Protein AF-A0A0U5IE87-F1 (afdb_monomer_lite)

Secondary structure (DSSP, 8-state):
-----------------------EEEEE-TTSHHHHHHHHHHHHH-TT--EEEEETTS--S--PPTT----PPP------------

Structure (mmCIF, N/CA/C/O backbone):
data_AF-A0A0U5IE87-F1
#
_entry.id   AF-A0A0U5IE87-F1
#
loop_
_atom_site.group_PDB
_atom_site.id
_atom_site.type_symbol
_atom_site.label_atom_id
_atom_site.label_alt_id
_atom_site.label_comp_id
_atom_site.label_asym_id
_atom_site.label_entity_id
_atom_site.label_seq_id
_atom_site.pdbx_PDB_ins_code
_atom_site.Cartn_x
_atom_site.Cartn_y
_atom_site.Cartn_z
_atom_site.occupancy
_atom_site.B_iso_or_equiv
_atom_site.auth_seq_id
_atom_site.auth_comp_id
_atom_site.auth_asym_id
_atom_site.auth_atom_id
_atom_site.pdbx_PDB_model_num
ATOM 1 N N . MET A 1 1 ? -36.184 33.936 48.323 1.00 39.88 1 MET A N 1
ATOM 2 C CA . MET A 1 1 ? -36.607 34.171 46.927 1.00 39.88 1 MET A CA 1
ATOM 3 C C . MET A 1 1 ? -35.934 33.104 46.065 1.00 39.88 1 MET A C 1
ATOM 5 O O . MET A 1 1 ? -34.723 33.137 45.922 1.00 39.88 1 MET A O 1
ATOM 9 N N . ARG A 1 2 ? -36.669 32.065 45.647 1.00 60.25 2 ARG A N 1
ATOM 10 C CA . ARG A 1 2 ? -36.175 30.954 44.808 1.00 60.25 2 ARG A CA 1
ATOM 11 C C . ARG A 1 2 ? -36.954 30.999 43.508 1.00 60.25 2 ARG A C 1
ATOM 13 O O . ARG A 1 2 ? -38.148 30.744 43.584 1.00 60.25 2 ARG A O 1
ATOM 20 N N . ILE A 1 3 ? -36.316 31.274 42.371 1.00 53.72 3 ILE A N 1
ATOM 21 C CA . ILE A 1 3 ? -36.947 31.047 41.066 1.00 53.72 3 ILE A CA 1
ATOM 22 C C . ILE A 1 3 ? -35.891 30.595 40.034 1.00 53.72 3 ILE A C 1
ATOM 24 O O . ILE A 1 3 ? -35.062 31.372 39.582 1.00 53.72 3 ILE A O 1
ATOM 28 N N . HIS A 1 4 ? -35.938 29.283 39.788 1.00 49.53 4 HIS A N 1
ATOM 29 C CA . HIS A 1 4 ? -35.640 28.483 38.589 1.00 49.53 4 HIS A CA 1
ATOM 30 C C . HIS A 1 4 ? -34.382 28.759 37.743 1.00 49.53 4 HIS A C 1
ATOM 32 O O . HIS A 1 4 ? -34.370 29.604 36.854 1.00 49.53 4 HIS A O 1
ATOM 38 N N . THR A 1 5 ? -33.371 27.896 37.905 1.00 60.06 5 THR A N 1
ATOM 39 C CA . THR A 1 5 ? -32.444 27.562 36.819 1.00 60.06 5 THR A CA 1
ATOM 40 C C . THR A 1 5 ? -33.164 26.635 35.838 1.00 60.06 5 THR A C 1
ATOM 42 O O . THR A 1 5 ? -33.633 25.557 36.210 1.00 60.06 5 THR A O 1
ATOM 45 N N . SER A 1 6 ? -33.302 27.077 34.589 1.00 51.06 6 SER A N 1
ATOM 46 C CA . SER A 1 6 ? -33.891 26.300 33.500 1.00 51.06 6 SER A CA 1
ATOM 47 C C . SER A 1 6 ? -33.172 24.962 33.354 1.00 51.06 6 SER A C 1
ATOM 49 O O . SER A 1 6 ? -32.018 24.888 32.935 1.00 51.06 6 SER A O 1
ATOM 51 N N . ARG A 1 7 ? -33.871 23.889 33.720 1.00 56.03 7 ARG A N 1
ATOM 52 C CA . ARG A 1 7 ? -33.472 22.514 33.445 1.00 56.03 7 ARG A CA 1
ATOM 53 C C . ARG A 1 7 ? -33.796 22.256 31.976 1.00 56.03 7 ARG A C 1
ATOM 55 O O . ARG A 1 7 ? -34.945 21.980 31.655 1.00 56.03 7 ARG A O 1
ATOM 62 N N . HIS A 1 8 ? -32.813 22.409 31.095 1.00 53.97 8 HIS A N 1
ATOM 63 C CA . HIS A 1 8 ? -32.932 21.943 29.715 1.00 53.97 8 HIS A CA 1
ATOM 64 C C . HIS A 1 8 ? -32.769 20.413 29.710 1.00 53.97 8 HIS A C 1
ATOM 66 O O . HIS A 1 8 ? -31.719 19.930 30.145 1.00 53.97 8 HIS A O 1
ATOM 72 N N . PRO A 1 9 ? -33.774 19.629 29.284 1.00 59.91 9 PRO A N 1
ATOM 73 C CA . PRO A 1 9 ? -33.614 18.206 29.059 1.00 59.91 9 PRO A CA 1
ATOM 74 C C . PRO A 1 9 ? -33.223 18.015 27.593 1.00 59.91 9 PRO A C 1
ATOM 76 O O . PRO A 1 9 ? -34.075 17.786 26.743 1.00 59.91 9 PRO A O 1
ATOM 79 N N . GLU A 1 10 ? -31.937 18.139 27.277 1.00 51.72 10 GLU A N 1
ATOM 80 C CA . GLU A 1 10 ? -31.455 17.801 25.935 1.00 51.72 10 GLU A CA 1
ATOM 81 C C . GLU A 1 10 ? -31.180 16.297 25.862 1.00 51.72 10 GLU A C 1
ATOM 83 O O . GLU A 1 10 ? -30.040 15.839 25.914 1.00 51.72 10 GLU A O 1
ATOM 88 N N . ASP A 1 11 ? -32.260 15.523 25.761 1.00 55.44 11 ASP A N 1
ATOM 89 C CA . ASP A 1 11 ? -32.214 14.193 25.161 1.00 55.44 11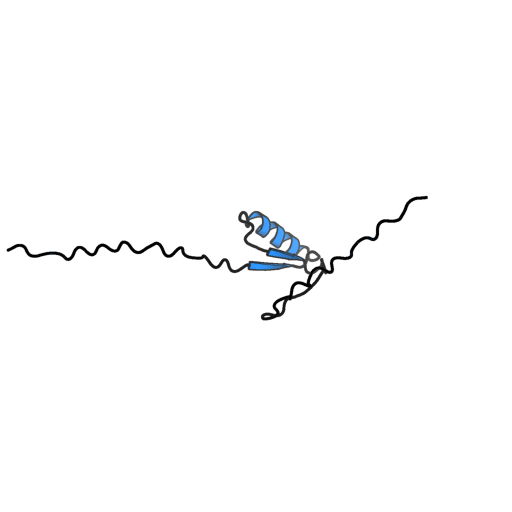 ASP A CA 1
ATOM 90 C C . ASP A 1 11 ? -32.215 14.385 23.637 1.00 55.44 11 ASP A C 1
ATOM 92 O O . ASP A 1 11 ? -33.257 14.426 22.980 1.00 55.44 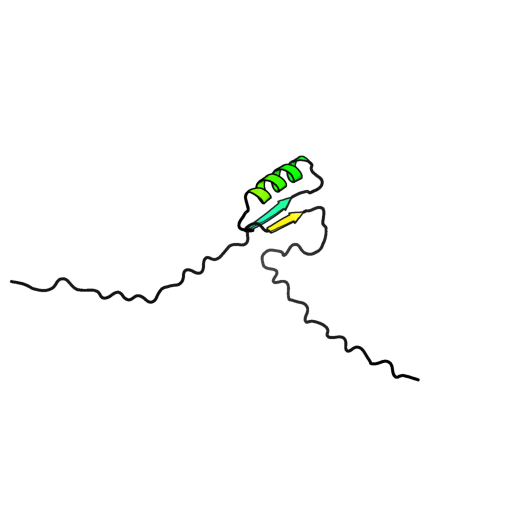11 ASP A O 1
ATOM 96 N N . HIS A 1 12 ? -31.033 14.648 23.076 1.00 57.38 12 HIS A N 1
ATOM 97 C CA . HIS A 1 12 ? -30.854 14.710 21.631 1.00 57.38 12 HIS A CA 1
ATOM 98 C C . HIS A 1 12 ? -30.549 13.305 21.100 1.00 57.38 12 HIS A C 1
ATOM 100 O O . HIS A 1 12 ? -29.497 12.744 21.429 1.00 57.38 12 HIS A O 1
ATOM 106 N N . PRO A 1 13 ? -31.427 12.725 20.258 1.00 59.34 13 PRO A N 1
ATOM 107 C CA . PRO A 1 13 ? -31.238 11.383 19.738 1.00 59.34 13 PRO A CA 1
ATOM 108 C C . PRO A 1 13 ? -29.946 11.341 18.925 1.00 59.34 13 PRO A C 1
ATOM 110 O O . PRO A 1 13 ? -29.749 12.100 17.970 1.00 59.34 13 PRO A O 1
ATOM 113 N N . GLY A 1 14 ? -29.052 10.456 19.368 1.00 58.69 14 GLY A N 1
ATOM 114 C CA . GLY A 1 14 ? -27.678 10.326 18.914 1.00 58.69 14 GLY A CA 1
ATOM 115 C C . GLY A 1 14 ? -27.532 10.404 17.401 1.00 58.69 14 GLY A C 1
ATOM 116 O O . GLY A 1 14 ? -27.850 9.469 16.666 1.00 58.69 14 GLY A O 1
ATOM 117 N N . HIS A 1 15 ? -26.955 11.509 16.939 1.00 64.38 15 HIS A N 1
ATOM 118 C CA . HIS A 1 15 ? -26.432 11.630 15.588 1.00 64.38 15 HIS A CA 1
ATOM 119 C C . HIS A 1 15 ? -25.230 10.686 15.506 1.00 64.38 15 HIS A C 1
ATOM 121 O O . HIS A 1 15 ? -24.109 11.017 15.904 1.00 64.38 15 HIS A O 1
ATOM 127 N N . ARG A 1 16 ? -25.475 9.456 15.045 1.00 68.44 16 ARG A N 1
ATOM 128 C CA . ARG A 1 16 ? -24.426 8.480 14.760 1.00 68.44 16 ARG A CA 1
ATOM 129 C C . ARG A 1 16 ? -23.516 9.127 13.721 1.00 68.44 16 ARG A C 1
ATOM 131 O O . ARG A 1 16 ? -23.902 9.271 12.566 1.00 68.44 16 ARG A O 1
ATOM 138 N N . ARG A 1 17 ? -22.325 9.582 14.124 1.00 65.69 17 ARG A N 1
ATOM 139 C CA . ARG A 1 17 ? -21.350 10.119 13.172 1.00 65.69 17 ARG A CA 1
ATOM 140 C C . ARG A 1 17 ? -21.009 8.999 12.200 1.00 65.69 17 ARG A C 1
ATOM 142 O O . ARG A 1 17 ? -20.287 8.066 12.545 1.00 65.69 17 ARG A O 1
ATOM 149 N N . HIS A 1 18 ? -21.542 9.084 10.989 1.00 65.12 18 HIS A N 1
ATOM 150 C CA . HIS A 1 18 ? -21.056 8.301 9.872 1.00 65.12 18 HIS A CA 1
ATOM 151 C C . HIS A 1 18 ? -19.633 8.801 9.631 1.00 65.12 18 HIS A C 1
ATOM 153 O O . HIS A 1 18 ? -19.428 9.879 9.076 1.00 65.12 18 HIS A O 1
ATOM 159 N N . LYS A 1 19 ? -18.635 8.075 10.143 1.00 67.31 19 LYS A N 1
ATOM 160 C CA . LYS A 1 19 ? -17.245 8.309 9.767 1.00 67.31 19 LYS A CA 1
ATOM 161 C C . LYS A 1 19 ? -17.185 7.951 8.292 1.00 67.31 19 LYS A C 1
ATOM 163 O O . LYS A 1 19 ? -17.106 6.772 7.966 1.00 67.31 19 LYS A O 1
ATOM 168 N N . THR A 1 20 ? -17.303 8.943 7.412 1.00 61.97 20 THR A N 1
ATOM 169 C CA . THR A 1 20 ? -16.967 8.775 6.001 1.00 61.97 20 THR A CA 1
ATOM 170 C C . THR A 1 20 ? -15.519 8.314 5.985 1.00 61.97 20 THR A C 1
ATOM 172 O O . THR A 1 20 ? -14.594 9.100 6.183 1.00 61.97 20 THR A O 1
ATOM 175 N N . MET A 1 21 ? -15.320 7.002 5.895 1.00 67.00 21 MET A N 1
ATOM 176 C CA . MET A 1 21 ? -14.002 6.418 5.753 1.00 67.00 21 MET A CA 1
ATOM 177 C C . MET A 1 21 ? -13.619 6.641 4.305 1.00 67.00 21 MET A C 1
ATOM 179 O O . MET A 1 21 ? -13.933 5.828 3.440 1.00 67.00 21 MET A O 1
ATOM 183 N N . THR A 1 22 ? -13.003 7.792 4.040 1.00 69.69 22 THR A N 1
ATOM 184 C CA . THR A 1 22 ? -12.325 8.038 2.773 1.00 69.69 22 THR A CA 1
ATOM 185 C C . THR A 1 22 ? -11.386 6.864 2.534 1.00 69.69 22 THR A C 1
ATOM 187 O O . THR A 1 22 ? -10.465 6.638 3.321 1.00 69.69 22 THR A O 1
ATOM 190 N N . ALA A 1 23 ? -11.664 6.079 1.494 1.00 78.25 23 ALA A N 1
ATOM 191 C CA . ALA A 1 23 ? -10.814 4.964 1.120 1.00 78.25 23 ALA A CA 1
ATOM 192 C C . ALA A 1 23 ? -9.452 5.523 0.694 1.00 78.25 23 ALA A C 1
ATOM 194 O O . ALA A 1 23 ? -9.370 6.324 -0.239 1.00 78.25 23 ALA A O 1
ATOM 195 N N . PHE A 1 24 ? -8.388 5.138 1.398 1.00 88.69 24 PHE A N 1
ATOM 196 C CA . PHE A 1 24 ? -7.029 5.546 1.065 1.00 88.69 24 PHE A CA 1
ATOM 197 C C . PHE A 1 24 ? -6.391 4.475 0.180 1.00 88.69 24 PHE A C 1
ATOM 199 O O . PHE A 1 24 ? -6.309 3.316 0.575 1.00 88.69 24 PHE A O 1
ATOM 206 N N . THR A 1 25 ? -5.963 4.851 -1.026 1.00 91.88 25 THR A N 1
ATOM 207 C CA . THR A 1 25 ? -5.318 3.942 -1.988 1.00 91.88 25 THR A CA 1
ATOM 208 C C . THR A 1 25 ? -3.877 4.379 -2.220 1.00 91.88 25 THR A C 1
ATOM 210 O O . THR A 1 25 ? -3.636 5.534 -2.567 1.00 91.88 25 THR A O 1
ATOM 213 N N . ALA A 1 26 ? -2.931 3.460 -2.049 1.00 91.62 26 ALA A N 1
ATOM 214 C CA . ALA A 1 26 ? -1.509 3.663 -2.283 1.00 91.62 26 ALA A CA 1
ATOM 215 C C . ALA A 1 26 ? -1.050 2.858 -3.506 1.00 91.62 26 ALA A C 1
ATOM 217 O O . ALA A 1 26 ? -1.215 1.638 -3.558 1.00 91.62 26 ALA A O 1
ATOM 218 N N . TYR A 1 27 ? -0.447 3.552 -4.470 1.00 92.69 27 TYR A N 1
ATOM 219 C CA . TYR A 1 27 ? 0.120 2.964 -5.682 1.00 92.69 27 TYR A CA 1
ATOM 220 C C . TYR A 1 27 ? 1.629 2.807 -5.525 1.00 92.69 27 TYR A C 1
ATOM 222 O O . TYR A 1 27 ? 2.291 3.710 -5.014 1.00 92.69 27 TYR A O 1
ATOM 230 N N . PHE A 1 28 ? 2.178 1.682 -5.970 1.00 93.25 28 PHE A N 1
ATOM 231 C CA . PHE A 1 28 ? 3.612 1.414 -5.900 1.00 93.25 28 PHE A CA 1
ATOM 232 C C . PHE A 1 28 ? 4.092 0.583 -7.088 1.00 93.25 28 PHE A C 1
ATOM 234 O O . PHE A 1 28 ? 3.307 -0.108 -7.727 1.00 93.25 28 PHE A O 1
ATOM 241 N N . ASP A 1 29 ? 5.389 0.641 -7.377 1.00 92.75 29 ASP A N 1
ATOM 242 C CA . ASP A 1 29 ? 6.029 -0.201 -8.387 1.00 92.75 29 ASP A CA 1
ATOM 243 C C . ASP A 1 29 ? 6.691 -1.416 -7.717 1.00 92.75 29 ASP A C 1
ATOM 245 O O . ASP A 1 29 ? 7.734 -1.286 -7.068 1.00 92.75 29 ASP A O 1
ATOM 249 N N . GLY A 1 30 ? 6.107 -2.607 -7.887 1.00 91.12 30 GLY A N 1
ATOM 250 C CA . GLY A 1 30 ? 6.661 -3.867 -7.377 1.00 91.12 30 GLY A CA 1
ATOM 251 C C . GLY A 1 30 ? 7.981 -4.299 -8.032 1.00 91.12 30 GLY A C 1
ATOM 252 O O . GLY A 1 30 ? 8.609 -5.262 -7.602 1.00 91.12 30 GLY A O 1
ATOM 253 N N . GLY A 1 31 ? 8.430 -3.617 -9.087 1.00 92.56 31 GLY A N 1
ATOM 254 C CA . GLY A 1 31 ? 9.719 -3.844 -9.739 1.00 92.56 31 GLY A CA 1
ATOM 255 C C . GLY A 1 31 ? 10.845 -2.993 -9.206 1.00 92.56 31 GLY A C 1
ATOM 256 O O . GLY A 1 31 ? 12.006 -3.340 -9.415 1.00 92.56 31 GLY A O 1
ATOM 257 N N . CYS A 1 32 ? 10.517 -1.925 -8.486 1.00 95.31 32 CYS A N 1
ATOM 258 C CA . CYS A 1 32 ? 11.496 -1.100 -7.814 1.00 95.31 32 CYS A CA 1
ATOM 259 C C . CYS A 1 32 ? 11.862 -1.734 -6.455 1.00 95.31 32 CYS A C 1
ATOM 261 O O . CYS A 1 32 ? 10.994 -1.876 -5.580 1.00 95.31 32 CYS A O 1
ATOM 263 N N . PRO A 1 33 ? 13.143 -2.091 -6.217 1.00 94.19 33 PRO A N 1
ATOM 264 C CA . PRO A 1 33 ? 13.573 -2.686 -4.949 1.00 94.19 33 PRO A CA 1
ATOM 265 C C . PRO A 1 33 ? 13.369 -1.771 -3.737 1.00 94.19 33 PRO A C 1
ATOM 267 O O . PRO A 1 33 ? 13.217 -2.266 -2.620 1.00 94.19 33 PRO A O 1
ATOM 270 N N . LEU A 1 34 ? 13.381 -0.450 -3.936 1.00 96.06 34 LEU A N 1
ATOM 271 C CA . LEU A 1 34 ? 13.141 0.524 -2.873 1.00 96.06 34 LEU A CA 1
ATOM 272 C C . LEU A 1 34 ? 11.653 0.587 -2.518 1.00 96.06 34 LEU A C 1
ATOM 274 O O . LEU A 1 34 ? 11.299 0.328 -1.369 1.00 96.06 34 LEU A O 1
ATOM 278 N N . CYS A 1 35 ? 10.788 0.805 -3.514 1.00 94.44 35 CYS A N 1
ATOM 279 C CA . CYS A 1 35 ? 9.341 0.866 -3.306 1.00 94.44 35 CYS A CA 1
ATOM 280 C C . CYS A 1 35 ? 8.817 -0.419 -2.654 1.00 94.44 35 CYS A C 1
ATOM 282 O O . CYS A 1 35 ? 8.039 -0.370 -1.705 1.00 94.44 35 CYS A O 1
ATOM 284 N N . SER A 1 36 ? 9.306 -1.583 -3.086 1.00 93.25 36 SER A N 1
ATOM 285 C CA . SER A 1 36 ? 8.919 -2.865 -2.486 1.00 93.25 36 SER A CA 1
ATOM 286 C C . SER A 1 36 ? 9.261 -2.949 -0.991 1.00 93.25 36 SER A C 1
ATOM 288 O O . SER A 1 36 ? 8.458 -3.444 -0.197 1.00 93.25 36 SER A O 1
ATOM 290 N N . LYS A 1 37 ? 10.429 -2.433 -0.577 1.00 96.94 37 LYS A N 1
ATOM 291 C CA . LYS A 1 37 ? 10.844 -2.401 0.838 1.00 96.94 37 LYS A CA 1
ATOM 292 C C . LYS A 1 37 ? 10.004 -1.424 1.658 1.00 96.94 37 LYS A C 1
ATOM 294 O O . LYS A 1 37 ? 9.590 -1.769 2.766 1.00 96.94 37 LYS A O 1
ATOM 299 N N . GLU A 1 38 ? 9.733 -0.240 1.119 1.00 96.88 38 GLU A N 1
ATOM 300 C CA . GLU A 1 38 ? 8.910 0.789 1.765 1.00 96.88 38 GLU A CA 1
ATOM 301 C C . GLU A 1 38 ? 7.478 0.292 1.993 1.00 96.88 38 GLU A C 1
ATOM 303 O O . GLU A 1 38 ? 6.958 0.340 3.107 1.00 96.88 38 GLU A O 1
ATOM 308 N N . ILE A 1 39 ? 6.859 -0.302 0.974 1.00 95.88 39 ILE A N 1
ATOM 309 C CA . ILE A 1 39 ? 5.491 -0.823 1.062 1.00 95.88 39 ILE A CA 1
ATOM 310 C C . ILE A 1 39 ? 5.417 -2.027 2.002 1.00 95.88 39 ILE A C 1
ATOM 312 O O . ILE A 1 39 ? 4.485 -2.135 2.799 1.00 95.88 39 ILE A O 1
ATOM 316 N N . ALA A 1 40 ? 6.421 -2.908 1.998 1.00 95.62 40 ALA A N 1
ATOM 317 C CA . ALA A 1 40 ? 6.506 -3.992 2.975 1.00 95.62 40 ALA A CA 1
ATOM 318 C C . ALA A 1 40 ? 6.632 -3.476 4.420 1.00 95.62 40 ALA A C 1
ATOM 320 O O . ALA A 1 40 ? 6.177 -4.130 5.361 1.00 95.62 40 ALA A O 1
ATOM 321 N N . HIS A 1 41 ? 7.262 -2.319 4.630 1.00 97.12 41 HIS A N 1
ATOM 322 C CA . HIS A 1 41 ? 7.281 -1.660 5.931 1.00 97.12 41 HIS A CA 1
ATOM 323 C C . HIS A 1 41 ? 5.896 -1.109 6.297 1.00 97.12 41 HIS A C 1
ATOM 325 O O . HIS A 1 41 ? 5.378 -1.445 7.362 1.00 97.12 41 HIS A O 1
ATOM 331 N N . TYR A 1 42 ? 5.243 -0.364 5.405 1.00 95.19 42 TYR A N 1
ATOM 332 C CA . TYR A 1 42 ? 3.934 0.222 5.701 1.00 95.19 42 TYR A CA 1
ATOM 333 C C . TYR A 1 42 ? 2.818 -0.808 5.881 1.00 95.19 42 TYR A C 1
ATOM 335 O O . TYR A 1 42 ? 1.994 -0.650 6.778 1.00 95.19 42 TYR A O 1
ATOM 343 N N . ARG A 1 43 ? 2.826 -1.919 5.136 1.00 94.94 43 ARG A N 1
ATOM 344 C CA . ARG A 1 43 ? 1.867 -3.024 5.332 1.00 94.94 43 ARG A CA 1
ATOM 345 C C . ARG A 1 43 ? 1.960 -3.654 6.723 1.00 94.94 43 ARG A C 1
ATOM 347 O O . ARG A 1 43 ? 0.959 -4.132 7.238 1.00 94.94 43 ARG A O 1
ATOM 354 N N . ARG A 1 44 ? 3.141 -3.638 7.354 1.00 95.56 44 ARG A N 1
ATOM 355 C CA . ARG A 1 44 ? 3.310 -4.104 8.744 1.00 95.56 44 ARG A CA 1
ATOM 356 C C . ARG A 1 44 ? 2.710 -3.132 9.764 1.00 95.56 44 ARG A C 1
ATOM 358 O O . ARG A 1 44 ? 2.334 -3.555 10.856 1.00 95.56 44 ARG A O 1
ATOM 365 N N . ILE A 1 45 ? 2.637 -1.847 9.421 1.00 96.31 45 ILE A N 1
ATOM 366 C CA . ILE A 1 45 ? 2.070 -0.789 10.268 1.00 96.31 45 ILE A CA 1
ATOM 367 C C . ILE A 1 45 ? 0.550 -0.693 10.081 1.00 96.31 45 ILE A C 1
ATOM 369 O O . ILE A 1 45 ? -0.161 -0.458 11.058 1.00 96.31 45 ILE A O 1
ATOM 373 N N . ASP A 1 46 ? 0.045 -0.926 8.865 1.00 93.88 46 ASP A N 1
ATOM 374 C CA . ASP A 1 46 ? -1.381 -0.912 8.514 1.00 93.88 46 ASP A CA 1
ATOM 375 C C . ASP A 1 46 ? -2.146 -2.134 9.062 1.00 93.88 46 ASP A C 1
ATOM 377 O O . ASP A 1 46 ? -2.717 -2.944 8.335 1.00 93.88 46 ASP A O 1
ATOM 381 N N . LYS A 1 47 ? -2.170 -2.278 10.391 1.00 92.31 47 LYS A N 1
ATOM 382 C CA . LYS A 1 47 ? -2.842 -3.388 11.089 1.00 92.31 47 LYS A CA 1
ATOM 383 C C . LYS A 1 47 ? -4.359 -3.389 10.896 1.00 92.31 47 LYS A C 1
ATOM 385 O O . LYS A 1 47 ? -4.992 -4.426 11.057 1.00 92.31 47 LYS A O 1
ATOM 390 N N . ALA A 1 48 ? -4.935 -2.227 10.597 1.00 90.81 48 ALA A N 1
ATOM 391 C CA . ALA A 1 48 ? -6.367 -2.059 10.385 1.00 90.81 48 ALA A CA 1
ATOM 392 C C . ALA A 1 48 ? -6.797 -2.342 8.936 1.00 90.81 48 ALA A C 1
ATOM 394 O O . ALA A 1 48 ? -7.995 -2.322 8.665 1.00 90.81 48 ALA A O 1
ATOM 395 N N . GLY A 1 49 ? -5.850 -2.574 8.014 1.00 90.38 49 GLY A N 1
ATOM 396 C CA . GLY A 1 49 ? -6.148 -2.735 6.590 1.00 90.38 49 GLY A CA 1
ATOM 397 C C . GLY A 1 49 ? -6.838 -1.506 5.999 1.00 90.38 49 GLY A C 1
ATOM 398 O O . GLY A 1 49 ? -7.755 -1.635 5.193 1.00 90.38 49 GLY A O 1
ATOM 399 N N . ALA A 1 50 ? -6.456 -0.312 6.456 1.00 90.62 50 ALA A N 1
ATOM 400 C CA . ALA A 1 50 ? -7.070 0.941 6.034 1.00 90.62 50 ALA A CA 1
ATOM 401 C C . ALA A 1 50 ? -6.590 1.391 4.645 1.00 90.62 50 ALA A C 1
ATOM 403 O O . ALA A 1 50 ? -7.201 2.283 4.051 1.00 90.62 50 ALA A O 1
ATOM 404 N N . ILE A 1 51 ? -5.499 0.802 4.144 1.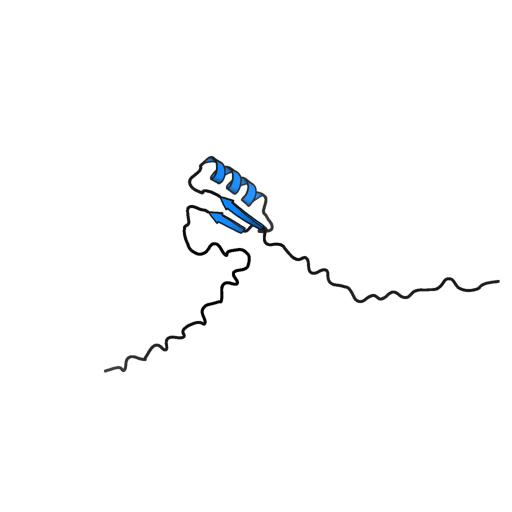00 91.94 51 ILE A N 1
ATOM 405 C CA . ILE A 1 51 ? -4.858 1.181 2.890 1.00 91.94 51 ILE A CA 1
ATOM 406 C C . ILE A 1 51 ? -5.128 0.123 1.818 1.00 91.94 51 ILE A C 1
ATOM 408 O O . ILE A 1 51 ? -4.791 -1.052 1.963 1.00 91.94 51 ILE A O 1
ATOM 412 N N . HIS A 1 52 ? -5.679 0.564 0.691 1.00 91.56 52 HIS A N 1
ATOM 413 C CA . HIS A 1 52 ? -5.757 -0.226 -0.530 1.00 91.56 52 HIS A CA 1
ATOM 414 C C . HIS A 1 52 ? -4.427 -0.140 -1.286 1.00 91.56 52 HIS A C 1
ATOM 416 O O . HIS A 1 52 ? -4.053 0.921 -1.774 1.00 91.56 52 HIS A O 1
ATOM 422 N N . TRP A 1 53 ? -3.706 -1.253 -1.390 1.00 92.31 53 TRP A N 1
ATOM 423 C CA . TRP A 1 53 ? -2.404 -1.317 -2.060 1.00 92.31 53 TRP A CA 1
ATOM 424 C C . TRP A 1 53 ? -2.567 -1.738 -3.524 1.00 92.31 53 TRP A C 1
ATOM 426 O O . TRP A 1 53 ? -3.180 -2.771 -3.790 1.00 92.31 53 TRP A O 1
ATOM 436 N N . VAL A 1 54 ? -1.998 -0.975 -4.460 1.00 91.62 54 VAL A N 1
ATOM 437 C CA . VAL A 1 54 ? -2.060 -1.250 -5.906 1.00 91.62 54 VAL A CA 1
ATOM 438 C C . VAL A 1 54 ? -0.650 -1.290 -6.493 1.00 91.62 54 VAL A C 1
ATOM 440 O O . VAL A 1 54 ? 0.051 -0.279 -6.496 1.00 91.62 54 VAL A O 1
ATOM 443 N N . ASP A 1 55 ? -0.244 -2.454 -7.002 1.00 91.69 55 ASP A N 1
ATOM 444 C CA . ASP A 1 55 ? 1.013 -2.613 -7.740 1.00 91.69 55 ASP A CA 1
ATOM 445 C C . ASP A 1 55 ? 0.812 -2.218 -9.209 1.00 91.69 55 ASP A C 1
ATOM 447 O O . ASP A 1 55 ? 0.006 -2.819 -9.920 1.00 91.69 55 ASP A O 1
ATOM 451 N N . LEU A 1 56 ? 1.574 -1.232 -9.677 1.00 88.88 56 LEU A N 1
ATOM 452 C CA . LEU A 1 56 ? 1.549 -0.745 -11.056 1.00 88.88 56 L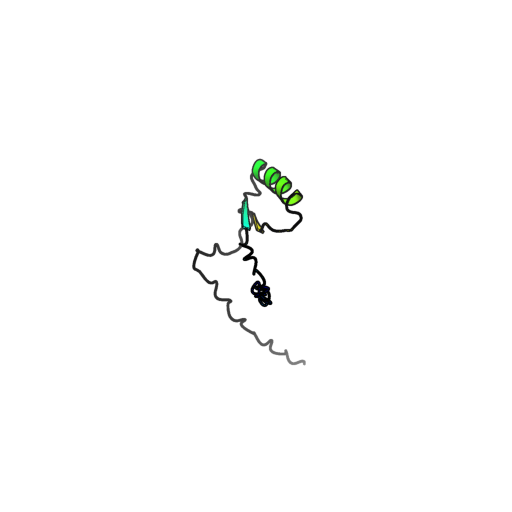EU A CA 1
ATOM 453 C C . LEU A 1 56 ? 2.001 -1.803 -12.075 1.00 88.88 56 LEU A C 1
ATOM 455 O O . LEU A 1 56 ? 1.663 -1.699 -13.254 1.00 88.88 56 LEU A O 1
ATOM 459 N N . ARG A 1 57 ? 2.743 -2.829 -11.640 1.00 86.00 57 ARG A N 1
ATOM 460 C CA . ARG A 1 57 ? 3.180 -3.937 -12.503 1.00 86.00 57 ARG A CA 1
ATOM 461 C C . ARG A 1 57 ? 2.120 -5.007 -12.694 1.00 86.00 57 ARG A C 1
ATOM 463 O O . ARG A 1 57 ? 2.178 -5.740 -13.680 1.00 86.00 57 ARG A O 1
ATOM 470 N N . MET A 1 58 ? 1.164 -5.109 -11.775 1.00 76.88 58 MET A N 1
ATOM 471 C CA . MET A 1 58 ? 0.033 -6.022 -11.896 1.00 76.88 58 MET A CA 1
ATOM 472 C C . MET A 1 58 ? -1.048 -5.323 -12.721 1.00 76.88 58 MET A C 1
ATOM 474 O O . MET A 1 58 ? -2.025 -4.793 -12.199 1.00 76.88 58 MET A O 1
ATOM 478 N N . THR A 1 59 ? -0.851 -5.263 -14.037 1.00 64.31 59 THR A N 1
ATOM 479 C CA . THR A 1 59 ? -1.832 -4.671 -14.946 1.00 64.31 59 THR A CA 1
ATOM 480 C C . THR A 1 59 ? -3.084 -5.541 -15.032 1.00 64.31 59 THR A C 1
ATOM 482 O O . THR A 1 59 ? -3.156 -6.491 -15.806 1.00 64.31 59 THR A O 1
ATOM 485 N N . ALA A 1 60 ? -4.123 -5.160 -14.290 1.00 55.88 60 ALA A N 1
ATOM 486 C CA . ALA A 1 60 ? -5.497 -5.461 -14.664 1.00 55.88 60 ALA A CA 1
ATOM 487 C C . ALA A 1 60 ? -6.455 -4.352 -14.211 1.00 55.88 60 ALA A C 1
ATOM 489 O O . ALA A 1 60 ? -6.780 -4.212 -13.040 1.00 55.88 60 ALA A O 1
ATOM 490 N N . ALA A 1 61 ? -6.959 -3.649 -15.224 1.00 58.31 61 ALA A N 1
ATOM 491 C CA . ALA A 1 61 ? -8.299 -3.084 -15.293 1.00 58.31 61 ALA A CA 1
ATOM 492 C C . ALA A 1 61 ? -8.635 -1.841 -14.443 1.00 58.31 61 ALA A C 1
ATOM 494 O O . ALA A 1 61 ? -8.902 -1.887 -13.251 1.00 58.31 61 ALA A O 1
ATOM 495 N N . HIS A 1 62 ? -8.792 -0.762 -15.214 1.00 58.69 62 HIS A N 1
ATOM 496 C CA . HIS A 1 62 ? -9.530 0.470 -14.964 1.00 58.69 62 HIS A CA 1
ATOM 497 C C . HIS A 1 62 ? -8.984 1.373 -13.849 1.00 58.69 62 HIS A C 1
ATOM 499 O O . HIS A 1 62 ? -9.246 1.226 -12.666 1.00 58.69 62 HIS A O 1
ATOM 505 N N . TRP A 1 63 ? -8.291 2.427 -14.271 1.00 56.19 63 TRP A N 1
ATOM 506 C CA . TRP A 1 63 ? -8.284 3.675 -13.524 1.00 56.19 63 TRP A CA 1
ATOM 507 C C . TRP A 1 63 ? -9.695 4.281 -13.624 1.00 56.19 63 TRP A C 1
ATOM 509 O O . TRP A 1 63 ? -10.085 4.689 -14.725 1.00 56.19 63 TRP A O 1
ATOM 519 N N . PRO A 1 64 ? -10.517 4.327 -12.557 1.00 57.34 64 PRO A N 1
ATOM 520 C CA . PRO A 1 64 ? -11.724 5.131 -12.605 1.00 57.34 64 PRO A CA 1
ATOM 521 C C . PRO A 1 64 ? -11.292 6.592 -12.661 1.00 57.34 64 PRO A C 1
ATOM 523 O O . PRO A 1 64 ? -10.685 7.122 -11.731 1.00 57.34 64 PRO A O 1
ATOM 526 N N . ARG A 1 65 ? -11.625 7.270 -13.759 1.00 50.50 65 ARG A N 1
ATOM 527 C CA . ARG A 1 65 ? -11.583 8.733 -13.778 1.00 50.50 65 ARG A CA 1
ATOM 528 C C . ARG A 1 65 ? -12.432 9.237 -12.603 1.00 50.50 65 ARG A C 1
ATOM 530 O O . ARG A 1 65 ? -13.535 8.710 -12.423 1.00 50.50 65 ARG A O 1
ATOM 537 N N . PRO A 1 66 ? -11.988 10.242 -11.832 1.00 53.47 66 PRO A N 1
ATOM 538 C CA . PRO A 1 66 ? -12.855 10.907 -10.866 1.00 53.47 66 PRO A CA 1
ATOM 539 C C . PRO A 1 66 ? -14.152 11.340 -11.571 1.00 53.47 66 PRO A C 1
ATOM 541 O O . PRO A 1 66 ? -14.097 12.036 -12.583 1.00 53.47 66 PRO A O 1
ATOM 544 N N . GLY A 1 67 ? -15.302 10.839 -11.107 1.00 61.62 67 GLY A N 1
ATOM 545 C CA . GLY A 1 67 ? -16.613 11.037 -11.748 1.00 61.62 67 GLY A CA 1
ATOM 546 C C . GLY A 1 67 ? -17.080 9.926 -12.703 1.00 61.62 67 GLY A C 1
ATOM 547 O O . GLY A 1 67 ? -18.204 9.988 -13.192 1.00 61.62 67 GLY A O 1
ATOM 548 N N . SER A 1 68 ? -16.279 8.886 -12.954 1.00 62.03 68 SER A N 1
ATOM 549 C CA . SER A 1 68 ? -16.745 7.683 -13.655 1.00 62.03 68 SER A CA 1
ATOM 550 C C . SER A 1 68 ? -17.348 6.703 -12.652 1.00 62.03 68 SER A C 1
ATOM 552 O O . SER A 1 68 ? -16.647 5.956 -11.975 1.00 62.03 68 SER A O 1
ATOM 554 N N . THR A 1 69 ? -18.673 6.702 -12.526 1.00 56.28 69 THR A N 1
ATOM 555 C CA . THR A 1 69 ? -19.359 5.554 -11.936 1.00 56.28 69 THR A CA 1
ATOM 556 C C . THR A 1 69 ? -19.198 4.398 -12.915 1.00 56.28 69 THR A C 1
ATOM 558 O O . THR A 1 69 ? -19.771 4.395 -14.006 1.00 56.28 69 THR A O 1
ATOM 561 N N . ALA A 1 70 ? -18.353 3.429 -12.561 1.00 56.16 70 ALA A N 1
ATOM 562 C CA . ALA A 1 70 ? -18.308 2.159 -13.264 1.00 56.16 70 ALA A CA 1
ATOM 563 C C . ALA A 1 70 ? -19.711 1.549 -13.168 1.00 56.16 70 ALA A C 1
ATOM 565 O O . ALA A 1 70 ? 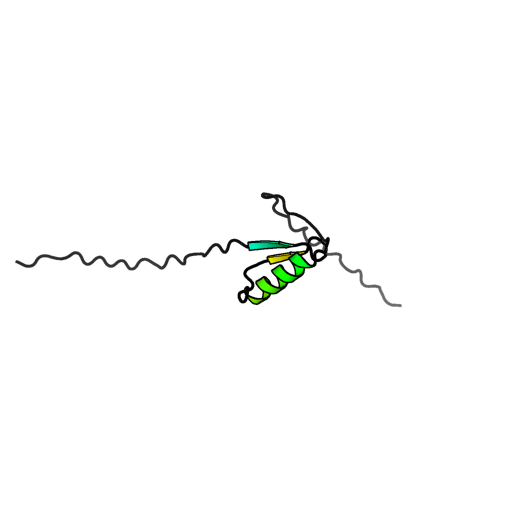-20.146 1.103 -12.108 1.00 56.16 70 ALA A O 1
ATOM 566 N N . ARG A 1 71 ? -20.466 1.615 -14.265 1.00 55.59 71 ARG A N 1
ATOM 567 C CA . ARG A 1 71 ? -21.759 0.949 -14.370 1.00 55.59 71 ARG A CA 1
ATOM 568 C C . ARG A 1 71 ? -21.457 -0.541 -14.316 1.00 55.59 71 ARG A C 1
ATOM 570 O O . ARG A 1 71 ? -20.807 -1.054 -15.224 1.00 55.59 71 ARG A O 1
ATOM 577 N N . THR A 1 72 ? -21.879 -1.211 -13.247 1.00 59.72 72 THR A N 1
ATOM 578 C CA . THR A 1 72 ? -21.841 -2.672 -13.158 1.00 59.72 72 THR A CA 1
ATOM 579 C C . THR A 1 72 ? -22.439 -3.230 -14.451 1.00 59.72 72 THR A C 1
ATOM 581 O O . THR A 1 72 ? -23.589 -2.891 -14.754 1.00 59.72 72 THR A O 1
ATOM 584 N N . PRO A 1 73 ? -21.704 -4.017 -15.259 1.00 52.81 73 PRO A N 1
ATOM 585 C CA . PRO A 1 73 ? -22.330 -4.681 -16.386 1.00 52.81 73 PRO A CA 1
ATOM 586 C C . PRO A 1 73 ? -23.390 -5.612 -15.802 1.00 52.81 73 PRO A C 1
ATOM 588 O O . PRO A 1 73 ? -23.100 -6.433 -14.931 1.00 52.81 73 PRO A O 1
ATOM 591 N N . CYS A 1 74 ? -24.639 -5.411 -16.223 1.00 48.25 74 CYS A N 1
ATOM 592 C CA . CYS A 1 74 ? -25.745 -6.281 -15.855 1.00 48.25 74 CYS A CA 1
ATOM 593 C C . CYS A 1 74 ? -25.328 -7.712 -16.213 1.00 48.25 74 CYS A C 1
ATOM 595 O O . CYS A 1 74 ? -24.932 -7.961 -17.353 1.00 48.25 74 CYS A O 1
ATOM 597 N N . ALA A 1 75 ? -25.314 -8.609 -15.225 1.00 51.56 75 ALA A N 1
ATOM 598 C CA . ALA A 1 75 ? -24.900 -9.989 -15.411 1.00 51.56 75 ALA A CA 1
ATOM 599 C C . ALA A 1 75 ? -25.698 -10.603 -16.570 1.00 51.56 75 ALA A C 1
ATOM 601 O O . ALA A 1 75 ? -26.911 -10.783 -16.471 1.00 51.56 75 ALA A O 1
ATOM 602 N N . ALA A 1 76 ? -25.023 -10.897 -17.681 1.00 54.56 76 ALA A N 1
ATOM 603 C CA . ALA A 1 76 ? -25.601 -11.681 -18.755 1.00 54.56 76 ALA A CA 1
ATOM 604 C C . ALA A 1 76 ? -25.699 -13.126 -18.259 1.00 54.56 76 ALA A C 1
ATOM 606 O O . ALA A 1 76 ? -24.744 -13.899 -18.319 1.00 54.56 76 ALA A O 1
ATOM 607 N N . SER A 1 77 ? -26.853 -13.465 -17.699 1.00 50.78 77 SER A N 1
ATOM 608 C CA . SER A 1 77 ? -27.247 -14.831 -17.392 1.00 50.78 77 SER A CA 1
ATOM 609 C C . SER A 1 77 ? -27.312 -15.620 -18.700 1.00 50.78 77 SER A C 1
ATOM 611 O O . SER A 1 77 ? -28.298 -15.537 -19.427 1.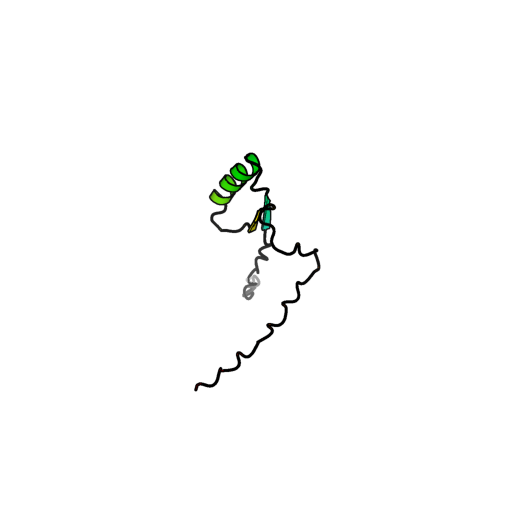00 50.78 77 SER A O 1
ATOM 613 N N . THR A 1 78 ? -26.275 -16.384 -19.033 1.00 61.97 78 THR A N 1
ATOM 614 C CA . THR A 1 78 ? -26.362 -17.384 -20.104 1.00 61.97 78 THR A CA 1
ATOM 615 C C . THR A 1 78 ? -27.108 -18.606 -19.558 1.00 61.97 78 THR A C 1
ATOM 617 O O . THR A 1 78 ? -26.590 -19.250 -18.640 1.00 61.97 78 THR A O 1
ATOM 620 N N . PRO A 1 79 ? -28.288 -18.998 -20.072 1.00 51.03 79 PRO A N 1
ATOM 621 C CA . PRO A 1 79 ? -28.848 -20.297 -19.725 1.00 51.03 79 PRO A CA 1
ATOM 622 C C . PRO A 1 79 ? -28.012 -21.396 -20.399 1.00 51.03 79 PRO A C 1
ATOM 624 O O . PRO A 1 79 ? -27.936 -21.478 -21.626 1.00 51.03 79 PRO A O 1
ATOM 627 N N . LYS A 1 80 ? -27.371 -22.261 -19.600 1.00 55.25 80 LYS A N 1
ATOM 628 C CA . LYS A 1 80 ? -26.808 -23.526 -20.095 1.00 55.25 80 LYS A CA 1
ATOM 629 C C . LYS A 1 80 ? -27.963 -24.408 -20.578 1.00 55.25 80 LYS A C 1
ATOM 631 O O . LYS A 1 80 ? -28.782 -24.852 -19.780 1.00 55.25 80 LYS A O 1
ATOM 636 N N . ARG A 1 81 ? -28.019 -24.667 -21.885 1.00 50.66 81 ARG A N 1
ATOM 637 C CA . ARG A 1 81 ? -28.900 -25.671 -22.497 1.00 50.66 81 ARG A CA 1
ATOM 638 C C . ARG A 1 81 ? -28.528 -27.060 -21.947 1.00 50.66 81 ARG A C 1
ATOM 640 O O . ARG A 1 81 ? -27.349 -27.406 -22.027 1.00 50.66 81 ARG A O 1
ATOM 647 N N . PRO A 1 82 ? -29.461 -27.864 -21.407 1.00 59.34 82 PRO A N 1
ATOM 648 C CA . PRO A 1 82 ? -29.156 -29.248 -21.074 1.00 59.34 82 PRO A CA 1
ATOM 649 C C . PRO A 1 82 ? -28.939 -30.037 -22.370 1.00 59.34 82 PRO A C 1
ATOM 651 O O . PRO A 1 82 ? -29.763 -30.011 -23.286 1.00 59.34 82 PRO A O 1
ATOM 654 N N . THR A 1 83 ? -27.793 -30.706 -22.467 1.00 61.81 83 THR A N 1
ATOM 655 C CA . THR A 1 83 ? -27.527 -31.722 -23.485 1.00 61.81 83 THR A CA 1
ATOM 656 C C . THR A 1 83 ? -28.438 -32.914 -23.212 1.00 61.81 83 THR A C 1
ATOM 658 O O . THR A 1 83 ? -28.333 -33.537 -22.157 1.00 61.81 83 THR A O 1
ATOM 661 N N . ALA A 1 84 ? -29.356 -33.196 -24.138 1.00 49.94 84 ALA A N 1
ATOM 662 C CA . ALA A 1 84 ? -30.164 -34.405 -24.119 1.00 49.94 84 ALA A CA 1
ATOM 663 C C . ALA A 1 84 ? -29.261 -35.636 -24.279 1.00 49.94 84 ALA A C 1
ATOM 665 O O . ALA A 1 84 ? -28.346 -35.639 -25.103 1.00 49.94 84 ALA A O 1
ATOM 666 N N . ALA A 1 85 ? -29.533 -36.641 -23.453 1.00 46.81 85 ALA A N 1
ATOM 667 C CA . ALA A 1 85 ? -28.918 -37.953 -23.487 1.00 46.81 85 ALA A CA 1
ATOM 668 C C . ALA A 1 85 ? -29.365 -38.752 -24.723 1.00 46.81 85 ALA A C 1
ATOM 670 O O . ALA A 1 85 ? -30.495 -38.614 -25.200 1.00 46.81 85 ALA A O 1
ATOM 671 N N . SER A 1 86 ? -28.479 -39.618 -25.201 1.00 54.56 86 SER A N 1
ATOM 672 C CA . SER A 1 86 ? -28.789 -40.847 -25.936 1.00 54.56 86 SER A CA 1
ATOM 673 C C . SER A 1 86 ? -27.856 -41.931 -25.431 1.00 54.56 86 SER A C 1
ATOM 675 O O . SER A 1 86 ? -26.693 -41.581 -25.126 1.00 54.56 86 SER A O 1
#

Radius of gyration: 27.1 Å; chains: 1; bounding box: 50×75×73 Å

pLDDT: mean 71.76, std 18.17, range [39.88, 97.12]

Foldseek 3Di:
DDDDDDDDPPPPPDPPPPPPLPQAEDEFAPPDPVRVVVVVVVVVVPPVVSYHYHHPVPDDDDDQDVVDPPDDPDDPPDDDDDDDDD

Sequence (86 aa):
MRIHTSRHPEDHPGHRRHKTMTAFTAYFDGGCPLCSKEIAHYRRIDKAGAIHWVDLRMTAAHWPRPGSTARTPCAASTPKRPTAAS